Protein AF-A0A5M6DJU2-F1 (afdb_monomer_lite)

Secondary structure (DSSP, 8-state):
---------------HHHHHHHHHHHHTTSS-HHHHHHHH---HHHHHHHHHHHIIIIIHHHHSPPP-PPPPPPHHHHHHHHHHHHHHHHHHHHHHHHHHHHHHHHHHHHHHH----S----------

Structure (mmCIF, N/CA/C/O backbone):
data_AF-A0A5M6DJU2-F1
#
_entry.id   AF-A0A5M6DJU2-F1
#
loop_
_atom_site.group_PDB
_atom_site.id
_atom_site.type_symbol
_atom_site.label_atom_id
_atom_site.label_alt_id
_atom_site.label_comp_id
_atom_site.label_asym_id
_atom_site.label_entity_id
_atom_site.label_seq_id
_atom_site.pdbx_PDB_ins_code
_atom_site.Cartn_x
_atom_site.Cartn_y
_atom_site.Cartn_z
_atom_site.occupancy
_atom_site.B_iso_or_equiv
_atom_site.auth_seq_id
_atom_site.auth_comp_id
_atom_site.auth_asym_id
_atom_site.auth_atom_id
_atom_site.pdbx_PDB_model_num
ATOM 1 N N . MET A 1 1 ? 53.025 7.142 -53.219 1.00 36.09 1 MET A N 1
ATOM 2 C CA . MET A 1 1 ? 52.916 6.354 -51.968 1.00 36.09 1 MET A CA 1
ATOM 3 C C . MET A 1 1 ? 51.650 6.771 -51.232 1.00 36.09 1 MET A C 1
ATOM 5 O O . MET A 1 1 ? 51.601 7.877 -50.712 1.00 36.09 1 MET A O 1
ATOM 9 N N . ASN A 1 2 ? 50.617 5.925 -51.243 1.00 37.75 2 ASN A N 1
ATOM 10 C CA . ASN A 1 2 ? 49.325 6.211 -50.613 1.00 37.75 2 ASN A CA 1
ATOM 11 C C . ASN A 1 2 ? 49.402 5.993 -49.097 1.00 37.75 2 ASN A C 1
ATOM 13 O O . ASN A 1 2 ? 49.617 4.869 -48.641 1.00 37.75 2 ASN A O 1
ATOM 17 N N . LYS A 1 3 ? 49.207 7.063 -48.320 1.00 42.88 3 LYS A N 1
ATOM 18 C CA . LYS A 1 3 ? 48.993 6.984 -46.872 1.00 42.88 3 LYS A CA 1
ATOM 19 C C . LYS A 1 3 ? 47.605 6.383 -46.643 1.00 42.88 3 LYS A C 1
ATOM 21 O O . LYS A 1 3 ? 46.599 7.034 -46.896 1.00 42.88 3 LYS A O 1
ATOM 26 N N . LYS A 1 4 ? 47.545 5.119 -46.217 1.00 49.94 4 LYS A N 1
ATOM 27 C CA . LYS A 1 4 ? 46.313 4.521 -45.690 1.00 49.94 4 LYS A CA 1
ATOM 28 C C . LYS A 1 4 ? 45.969 5.256 -44.395 1.00 49.94 4 LYS A C 1
ATOM 30 O O . LYS A 1 4 ? 46.650 5.074 -43.391 1.00 49.94 4 LYS A O 1
ATOM 35 N N . GLU A 1 5 ? 44.949 6.103 -44.440 1.00 47.81 5 GLU A N 1
ATOM 36 C CA . GLU A 1 5 ? 44.365 6.725 -43.255 1.00 47.81 5 GLU A CA 1
ATOM 37 C C . GLU A 1 5 ? 43.801 5.625 -42.346 1.00 47.81 5 GLU A C 1
ATOM 39 O O . GLU A 1 5 ? 42.845 4.924 -42.688 1.00 47.81 5 GLU A O 1
ATOM 44 N N . LEU A 1 6 ? 44.437 5.431 -41.191 1.00 51.81 6 LEU A N 1
ATOM 45 C CA . LEU A 1 6 ? 43.925 4.599 -40.110 1.00 51.81 6 LEU A CA 1
ATOM 46 C C . LEU A 1 6 ? 42.698 5.307 -39.529 1.00 51.81 6 LEU A C 1
ATOM 48 O O . LEU A 1 6 ? 42.829 6.228 -38.729 1.00 51.81 6 LEU A O 1
ATOM 52 N N . LYS A 1 7 ? 41.497 4.897 -39.952 1.00 51.97 7 LYS A N 1
ATOM 53 C CA . LYS A 1 7 ? 40.248 5.320 -39.310 1.00 51.97 7 LYS A CA 1
ATOM 54 C C . LYS A 1 7 ? 40.261 4.809 -37.872 1.00 51.97 7 LYS A C 1
ATOM 56 O O . LYS A 1 7 ? 40.065 3.617 -37.636 1.00 51.97 7 LYS A O 1
ATOM 61 N N . GLU A 1 8 ? 40.526 5.700 -36.924 1.00 46.16 8 GLU A N 1
ATOM 62 C CA . GLU A 1 8 ? 40.411 5.406 -35.501 1.00 46.16 8 GLU A CA 1
ATOM 63 C C . GLU A 1 8 ? 39.017 4.837 -35.209 1.00 46.16 8 GLU A C 1
ATOM 65 O O . GLU A 1 8 ? 37.991 5.404 -35.591 1.00 46.16 8 GLU A O 1
ATOM 70 N N . ASN A 1 9 ? 38.974 3.683 -34.544 1.00 50.47 9 ASN A N 1
ATOM 71 C CA . ASN A 1 9 ? 37.742 3.032 -34.111 1.00 50.47 9 ASN A CA 1
ATOM 72 C C . ASN A 1 9 ? 37.170 3.780 -32.896 1.00 50.47 9 ASN A C 1
ATOM 74 O O . ASN A 1 9 ? 37.163 3.270 -31.773 1.00 50.47 9 ASN A O 1
ATOM 78 N N . VAL A 1 10 ? 36.744 5.027 -33.103 1.00 57.22 10 VAL A N 1
ATOM 79 C CA . VAL A 1 10 ? 36.088 5.828 -32.072 1.00 57.22 10 VAL A CA 1
ATOM 80 C C . VAL A 1 10 ? 34.703 5.232 -31.865 1.00 57.22 10 VAL A C 1
ATOM 82 O O . VAL A 1 10 ? 33.765 5.481 -32.623 1.00 57.22 10 VAL A O 1
ATOM 85 N N . LYS A 1 11 ? 34.571 4.385 -30.840 1.00 62.03 11 LYS A N 1
ATOM 86 C CA . LYS A 1 11 ? 33.276 3.851 -30.415 1.00 62.03 11 LYS A CA 1
ATOM 87 C C . LYS A 1 11 ? 32.372 5.035 -30.078 1.00 62.03 11 LYS A C 1
ATOM 89 O O . LYS A 1 11 ? 32.573 5.693 -29.059 1.00 62.03 11 LYS A O 1
ATOM 94 N N . ARG A 1 12 ? 31.380 5.307 -30.930 1.00 71.31 12 ARG A N 1
ATOM 95 C CA . ARG A 1 12 ? 30.392 6.365 -30.698 1.00 71.31 12 ARG A CA 1
ATOM 96 C C . ARG A 1 12 ? 29.732 6.145 -29.336 1.00 71.31 12 ARG A C 1
ATOM 98 O O . ARG A 1 12 ? 29.066 5.132 -29.112 1.00 71.31 12 ARG A O 1
ATOM 105 N N . ALA A 1 13 ? 29.934 7.086 -28.421 1.00 76.50 13 ALA A N 1
ATOM 106 C CA . ALA A 1 13 ? 29.306 7.053 -27.112 1.00 76.50 13 ALA A CA 1
ATOM 107 C C . ALA A 1 13 ? 27.856 7.534 -27.243 1.00 76.50 13 ALA A C 1
ATOM 109 O O . ALA A 1 13 ? 27.604 8.697 -27.535 1.00 76.50 13 ALA A O 1
ATOM 110 N N . TYR A 1 14 ? 26.902 6.627 -27.039 1.00 84.06 14 TYR A N 1
ATOM 111 C CA . TYR A 1 14 ? 25.481 6.969 -27.007 1.00 84.06 14 TYR A CA 1
ATOM 112 C C . TYR A 1 14 ? 25.088 7.499 -25.628 1.00 84.06 14 TYR A C 1
ATOM 114 O O . TYR A 1 14 ? 25.288 6.813 -24.613 1.00 84.06 14 TYR A O 1
ATOM 122 N N . SER A 1 15 ? 24.473 8.680 -25.595 1.00 88.88 15 SER A N 1
ATOM 123 C CA . SER A 1 15 ? 23.875 9.247 -24.385 1.00 88.88 15 SER A CA 1
ATOM 124 C C . SER A 1 15 ? 22.688 8.405 -23.901 1.00 88.88 15 SER A C 1
ATOM 126 O O . SER A 1 15 ? 22.078 7.638 -24.650 1.00 88.88 15 SER A O 1
ATOM 128 N N . SER A 1 16 ? 22.325 8.536 -22.624 1.00 87.62 16 SER A N 1
ATOM 129 C CA . SER A 1 16 ? 21.172 7.825 -22.047 1.00 87.62 16 SER A CA 1
ATOM 130 C C . SER A 1 16 ? 19.848 8.184 -22.734 1.00 87.62 16 SER A C 1
ATOM 132 O O . SER A 1 16 ? 18.978 7.323 -22.876 1.00 87.62 16 SER A O 1
ATOM 134 N N . LEU A 1 17 ? 19.707 9.431 -23.195 1.00 90.31 17 LEU A N 1
ATOM 135 C CA . LEU A 1 17 ? 18.530 9.913 -23.916 1.00 90.31 17 LEU A CA 1
ATOM 136 C C . LEU A 1 17 ? 18.422 9.299 -25.314 1.00 90.31 17 LEU A C 1
ATOM 138 O O . LEU A 1 17 ? 17.346 8.843 -25.690 1.00 90.31 17 LEU A O 1
ATOM 142 N N . GLU A 1 18 ? 19.524 9.230 -26.062 1.00 91.12 18 GLU A N 1
ATOM 143 C CA . GLU A 1 18 ? 19.539 8.616 -27.397 1.00 91.12 18 GLU A CA 1
ATOM 144 C C . GLU A 1 18 ? 19.220 7.123 -27.327 1.00 91.12 18 GLU A C 1
ATOM 146 O O . GLU A 1 18 ? 18.346 6.646 -28.049 1.00 91.12 18 GLU A O 1
ATOM 151 N N . LYS A 1 19 ? 19.849 6.395 -26.392 1.00 92.62 19 LYS A N 1
ATOM 152 C CA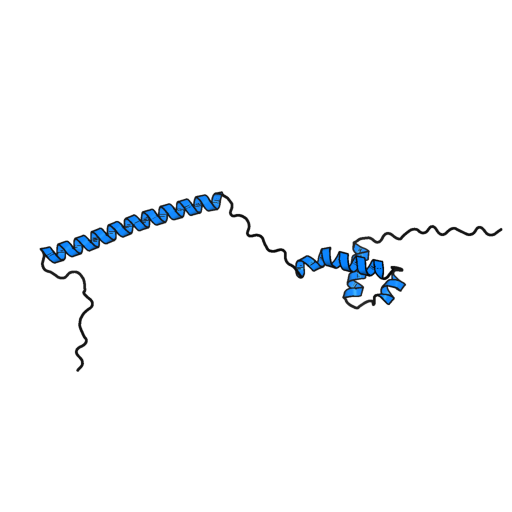 . LYS A 1 19 ? 19.547 4.974 -26.145 1.00 92.62 19 LYS A CA 1
ATOM 153 C C . LYS A 1 19 ? 18.061 4.763 -25.891 1.00 92.62 19 LYS A C 1
ATOM 155 O O . LYS A 1 19 ? 17.462 3.822 -26.402 1.00 92.62 19 LYS A O 1
ATOM 160 N N . ARG A 1 20 ? 17.467 5.650 -25.093 1.00 93.19 20 ARG A N 1
ATOM 161 C CA . ARG A 1 20 ? 16.055 5.586 -24.736 1.00 93.19 20 ARG A CA 1
ATOM 162 C C . ARG A 1 20 ? 15.142 5.827 -25.933 1.00 93.19 20 ARG A C 1
ATOM 164 O O . ARG A 1 20 ? 14.231 5.029 -26.114 1.00 93.19 20 ARG A O 1
ATOM 171 N N . LYS A 1 21 ? 15.397 6.859 -26.742 1.00 94.38 21 LYS A N 1
ATOM 172 C CA . LYS A 1 21 ? 14.611 7.133 -27.957 1.00 94.38 21 LYS A CA 1
ATOM 173 C C . LYS A 1 21 ? 14.615 5.933 -28.903 1.00 94.38 21 LYS A C 1
ATOM 175 O O . LYS A 1 21 ? 13.555 5.449 -29.276 1.00 94.38 21 LYS A O 1
ATOM 180 N N . ILE A 1 22 ? 15.797 5.377 -29.173 1.00 93.56 22 ILE A N 1
ATOM 181 C CA . ILE A 1 22 ? 15.953 4.209 -30.053 1.00 93.56 22 ILE A CA 1
ATOM 182 C C . ILE A 1 22 ? 15.176 3.000 -29.509 1.00 93.56 22 ILE A C 1
ATOM 184 O O . ILE A 1 22 ? 14.474 2.317 -30.250 1.00 93.56 22 ILE A O 1
ATOM 188 N N . VAL A 1 23 ? 15.265 2.723 -28.202 1.00 95.06 23 VAL A N 1
ATOM 189 C CA . VAL A 1 23 ? 14.510 1.619 -27.585 1.00 95.06 23 VAL A CA 1
ATOM 190 C C . VAL A 1 23 ? 13.000 1.880 -27.618 1.00 95.06 23 VAL A C 1
ATOM 192 O O . VAL A 1 23 ? 12.235 0.941 -27.820 1.00 95.06 23 VAL A O 1
ATOM 195 N N . GLU A 1 24 ? 12.551 3.121 -27.434 1.00 94.75 24 GLU A N 1
ATOM 196 C CA . GLU A 1 24 ? 11.134 3.493 -27.526 1.00 94.75 24 GLU A CA 1
ATOM 197 C C . GLU A 1 24 ? 10.585 3.295 -28.945 1.00 94.75 24 GLU A C 1
ATOM 199 O O . GLU A 1 24 ? 9.539 2.666 -29.080 1.00 94.75 24 GLU A O 1
ATOM 204 N N . GLU A 1 25 ? 11.312 3.721 -29.981 1.00 94.38 25 GLU A N 1
ATOM 205 C CA . GLU A 1 25 ? 10.958 3.512 -31.397 1.00 94.38 25 GLU A CA 1
ATOM 206 C C . GLU A 1 25 ? 10.865 2.025 -31.768 1.00 94.38 25 GLU A C 1
ATOM 208 O O . GLU A 1 25 ? 9.969 1.606 -32.503 1.00 94.38 25 GLU A O 1
ATOM 213 N N . ILE A 1 26 ? 11.769 1.196 -31.234 1.00 94.38 26 ILE A N 1
ATOM 214 C CA . ILE A 1 26 ? 11.719 -0.256 -31.450 1.00 94.38 26 ILE A CA 1
ATOM 215 C C . ILE A 1 26 ? 10.504 -0.866 -30.743 1.00 94.38 26 ILE A C 1
ATOM 217 O O . ILE A 1 26 ? 9.812 -1.719 -31.296 1.00 94.38 26 ILE A O 1
ATOM 221 N N . ARG A 1 27 ? 10.231 -0.449 -29.502 1.00 91.50 27 ARG A N 1
ATOM 222 C CA . ARG A 1 27 ? 9.132 -1.000 -28.695 1.00 91.50 27 ARG A CA 1
ATOM 223 C C . ARG A 1 27 ? 7.753 -0.534 -29.152 1.00 91.50 27 ARG A C 1
ATOM 225 O O . ARG A 1 27 ? 6.794 -1.265 -28.928 1.00 91.50 27 ARG A O 1
ATOM 232 N N . SER A 1 28 ? 7.648 0.649 -29.757 1.00 92.81 28 SER A N 1
ATOM 233 C CA . SER A 1 28 ? 6.414 1.147 -30.376 1.00 92.81 28 SER A CA 1
ATOM 234 C C . SER A 1 28 ? 6.123 0.494 -31.729 1.00 92.81 28 SER A C 1
ATOM 236 O O . SER A 1 28 ? 5.035 0.676 -32.264 1.00 92.81 28 SER A O 1
ATOM 238 N N . GLY A 1 29 ? 7.078 -0.264 -32.283 1.00 92.12 29 GLY A N 1
ATOM 239 C CA . GLY A 1 29 ? 6.962 -0.890 -33.598 1.00 92.12 29 GLY A CA 1
ATOM 240 C C . GLY A 1 29 ? 7.265 0.049 -34.769 1.00 92.12 29 GLY A C 1
ATOM 241 O O . GLY A 1 29 ? 7.127 -0.372 -35.913 1.00 92.12 29 GLY A O 1
ATOM 242 N N . MET A 1 30 ? 7.709 1.287 -34.510 1.00 92.94 30 MET A N 1
ATOM 243 C CA . MET A 1 30 ? 8.118 2.234 -35.559 1.00 92.94 30 MET A CA 1
ATOM 244 C C . MET A 1 30 ? 9.361 1.754 -36.312 1.00 92.94 30 MET A C 1
ATOM 246 O O . MET A 1 30 ? 9.496 2.003 -37.507 1.00 92.94 30 MET A O 1
ATOM 250 N N . LEU A 1 31 ? 10.259 1.047 -35.620 1.00 92.69 31 LEU A N 1
ATOM 251 C CA . LEU A 1 31 ? 11.434 0.423 -36.216 1.00 92.69 31 LEU A CA 1
ATOM 252 C C . LEU A 1 31 ? 11.546 -1.040 -35.801 1.00 92.69 31 LEU A C 1
ATOM 254 O O . LEU A 1 31 ? 11.442 -1.398 -34.630 1.00 92.69 31 LEU A O 1
ATOM 258 N N . THR A 1 32 ? 11.867 -1.905 -36.756 1.00 92.62 32 THR A N 1
ATOM 259 C CA . THR A 1 32 ? 12.328 -3.259 -36.434 1.00 92.62 32 THR A CA 1
ATOM 260 C C . THR A 1 32 ? 13.775 -3.228 -35.947 1.00 92.62 32 THR A C 1
ATOM 262 O O . THR A 1 32 ? 14.561 -2.359 -36.326 1.00 92.62 32 THR A O 1
ATOM 265 N N . ILE A 1 33 ? 14.182 -4.237 -35.171 1.00 89.69 33 ILE A N 1
ATOM 266 C CA . ILE A 1 33 ? 15.573 -4.375 -34.701 1.00 89.69 33 ILE A CA 1
ATOM 267 C C . ILE A 1 33 ? 16.555 -4.327 -35.884 1.00 89.69 33 ILE A C 1
ATOM 269 O O . ILE A 1 33 ? 17.574 -3.650 -35.815 1.00 89.69 33 ILE A O 1
ATOM 273 N N . LYS A 1 34 ? 16.223 -4.977 -37.008 1.00 90.62 34 LYS A N 1
ATOM 274 C CA . LYS A 1 34 ? 17.056 -4.964 -38.221 1.00 90.62 34 LYS A CA 1
ATOM 275 C C . LYS A 1 34 ? 17.178 -3.558 -38.825 1.00 90.62 34 LYS A C 1
ATOM 277 O O . LYS A 1 34 ? 18.277 -3.164 -39.207 1.00 90.62 34 LYS A O 1
ATOM 282 N N . GLN A 1 35 ? 16.094 -2.787 -38.887 1.00 91.62 35 GLN A N 1
ATOM 283 C CA . GLN A 1 35 ? 16.139 -1.401 -39.370 1.00 91.62 35 GLN A CA 1
ATOM 284 C C . GLN A 1 35 ? 16.954 -0.509 -38.429 1.00 91.62 35 GLN A C 1
ATOM 286 O O . GLN A 1 35 ? 17.850 0.193 -38.890 1.00 91.62 35 GLN A O 1
ATOM 291 N N . ALA A 1 36 ? 16.742 -0.624 -37.116 1.00 91.44 36 ALA A N 1
ATOM 292 C CA . ALA A 1 36 ? 17.487 0.140 -36.120 1.00 91.44 36 ALA A CA 1
ATOM 293 C C . ALA A 1 36 ? 18.996 -0.162 -36.160 1.00 91.44 36 ALA A C 1
ATOM 295 O O . ALA A 1 36 ? 19.810 0.756 -36.070 1.00 91.44 36 ALA A O 1
ATOM 296 N N . THR A 1 37 ? 19.390 -1.426 -36.368 1.00 90.44 37 THR A N 1
ATOM 297 C CA . THR A 1 37 ? 20.815 -1.790 -36.497 1.00 90.44 37 THR A CA 1
ATOM 298 C C . THR A 1 37 ? 21.481 -1.126 -37.699 1.00 90.44 37 THR A C 1
ATOM 300 O O . THR A 1 37 ? 22.622 -0.685 -37.593 1.00 90.44 37 THR A O 1
ATOM 303 N N . LYS A 1 38 ? 20.765 -0.998 -38.825 1.00 90.56 38 LYS A N 1
ATOM 304 C CA . LYS A 1 38 ? 21.266 -0.331 -40.035 1.00 90.56 38 LYS A CA 1
ATOM 305 C C . LYS A 1 38 ? 21.314 1.186 -39.867 1.00 90.56 38 LYS A C 1
ATOM 307 O O . LYS A 1 38 ? 22.318 1.799 -40.205 1.00 90.56 38 LYS A O 1
ATOM 312 N N . GLN A 1 39 ? 20.247 1.773 -39.329 1.00 90.69 39 GLN A N 1
ATOM 313 C CA . GLN A 1 39 ? 20.096 3.222 -39.198 1.00 90.69 39 GLN A CA 1
ATOM 314 C C . GLN A 1 39 ? 21.057 3.815 -38.167 1.00 90.69 39 GLN A C 1
ATOM 316 O O . GLN A 1 39 ? 21.708 4.822 -38.429 1.00 90.69 39 GLN A O 1
ATOM 321 N N . TYR A 1 40 ? 21.173 3.171 -37.007 1.00 87.75 40 TYR A N 1
ATOM 322 C CA . TYR A 1 40 ? 22.004 3.655 -35.910 1.00 87.75 40 TYR A CA 1
ATOM 323 C C . TYR A 1 40 ? 23.383 2.978 -35.872 1.00 87.75 40 TYR A C 1
ATOM 325 O O . TYR A 1 40 ? 24.190 3.312 -35.018 1.00 87.75 40 TYR A O 1
ATOM 333 N N . GLN A 1 41 ? 23.693 2.041 -36.777 1.00 87.69 41 GLN A N 1
ATOM 334 C CA . GLN A 1 41 ? 24.968 1.298 -36.786 1.00 87.69 41 GLN A CA 1
ATOM 335 C C . GLN A 1 41 ? 25.290 0.652 -35.423 1.00 87.69 41 GLN A C 1
ATOM 337 O O . GLN A 1 41 ? 26.432 0.621 -34.965 1.00 87.69 41 GLN A O 1
ATOM 342 N N . VAL A 1 42 ? 24.255 0.152 -34.745 1.00 88.12 42 VAL A N 1
ATOM 343 C CA . VAL A 1 42 ? 24.361 -0.523 -33.446 1.00 88.12 42 VAL A CA 1
ATOM 344 C C . VAL A 1 42 ? 24.145 -2.015 -33.651 1.00 88.12 42 VAL A C 1
ATOM 346 O O . VAL A 1 42 ? 23.262 -2.423 -34.403 1.00 88.12 42 VAL A O 1
ATOM 349 N N . SER A 1 43 ? 24.934 -2.851 -32.976 1.00 90.00 43 SER A N 1
ATOM 350 C CA . SER A 1 43 ? 24.746 -4.299 -33.042 1.00 90.00 43 SER A CA 1
ATOM 351 C C . SER A 1 43 ? 23.481 -4.741 -32.298 1.00 90.00 43 SER A C 1
ATOM 353 O O . SER A 1 43 ? 23.029 -4.109 -31.341 1.00 90.00 43 SER A O 1
ATOM 355 N N . VAL A 1 44 ? 22.919 -5.880 -32.707 1.00 90.62 44 VAL A N 1
ATOM 356 C CA . VAL A 1 44 ? 21.719 -6.452 -32.075 1.00 90.62 44 VAL A CA 1
ATOM 357 C C . VAL A 1 44 ? 21.933 -6.703 -30.578 1.00 90.62 44 VAL A C 1
ATOM 359 O O . VAL A 1 44 ? 21.042 -6.416 -29.782 1.00 90.62 44 VAL A O 1
ATOM 362 N N . GLY A 1 45 ? 23.116 -7.189 -30.182 1.00 91.38 45 GLY A N 1
ATOM 363 C CA . GLY A 1 45 ? 23.444 -7.447 -28.775 1.00 91.38 45 GLY A CA 1
ATOM 364 C C . GLY A 1 45 ? 23.376 -6.182 -27.917 1.00 91.38 45 GLY A C 1
ATOM 365 O O . GLY A 1 45 ? 22.734 -6.181 -26.870 1.00 91.38 45 GLY A O 1
ATOM 366 N N . ILE A 1 46 ? 23.923 -5.070 -28.420 1.00 90.69 46 ILE A N 1
ATOM 367 C CA . ILE A 1 46 ? 23.882 -3.779 -27.722 1.00 90.69 46 ILE A CA 1
ATOM 368 C C . ILE A 1 46 ? 22.435 -3.280 -27.581 1.00 90.69 46 ILE A C 1
ATOM 370 O O . ILE A 1 46 ? 22.052 -2.805 -26.512 1.00 90.69 46 ILE A O 1
ATOM 374 N N . LEU A 1 47 ? 21.600 -3.431 -28.616 1.00 92.31 47 LEU A N 1
ATOM 375 C CA . LEU A 1 47 ? 20.179 -3.066 -28.539 1.00 92.31 47 LEU A CA 1
ATOM 376 C C . LEU A 1 47 ? 19.414 -3.911 -27.511 1.00 92.31 47 LEU A C 1
ATOM 378 O O . LEU A 1 47 ? 18.562 -3.388 -26.791 1.00 92.31 47 LEU A O 1
ATOM 382 N N . GLN A 1 48 ? 19.721 -5.206 -27.403 1.00 92.31 48 GLN A N 1
ATOM 383 C CA . GLN A 1 48 ? 19.130 -6.071 -26.379 1.00 92.31 48 GLN A CA 1
ATOM 384 C C . GLN A 1 48 ? 19.552 -5.655 -24.966 1.00 92.31 48 GLN A C 1
ATOM 386 O O . GLN A 1 48 ? 18.717 -5.641 -24.057 1.00 92.31 48 GLN A O 1
ATOM 391 N N . ASP A 1 49 ? 20.815 -5.270 -24.779 1.00 93.31 49 ASP A N 1
ATOM 392 C CA . ASP A 1 49 ? 21.307 -4.751 -23.503 1.00 93.31 49 ASP A CA 1
ATOM 393 C C . ASP A 1 49 ? 20.638 -3.430 -23.133 1.00 93.31 49 ASP A C 1
ATOM 395 O O . ASP A 1 49 ? 20.211 -3.252 -21.989 1.00 93.31 49 ASP A O 1
ATOM 399 N N . TRP A 1 50 ? 20.450 -2.532 -24.101 1.00 94.62 50 TRP A N 1
ATOM 400 C CA . TRP A 1 50 ? 19.706 -1.292 -23.887 1.00 94.62 50 TRP A CA 1
ATOM 401 C C . TRP A 1 50 ? 18.242 -1.561 -23.551 1.00 94.62 50 TRP A C 1
ATOM 403 O O . TRP A 1 50 ? 17.705 -0.916 -22.654 1.00 94.62 50 TRP A O 1
ATOM 413 N N . ASN A 1 51 ? 17.604 -2.547 -24.184 1.00 93.31 51 ASN A N 1
ATOM 414 C CA . ASN A 1 51 ? 16.236 -2.943 -23.850 1.00 93.31 51 ASN A CA 1
ATOM 415 C C . ASN A 1 51 ? 16.141 -3.530 -22.426 1.00 93.31 51 ASN A C 1
ATOM 417 O O . ASN A 1 51 ? 15.221 -3.186 -21.683 1.00 93.31 51 ASN A O 1
ATOM 421 N N . ARG A 1 52 ? 17.115 -4.348 -21.993 1.00 93.25 52 ARG A N 1
ATOM 422 C CA . ARG A 1 52 ? 17.205 -4.838 -20.601 1.00 93.25 52 ARG A CA 1
ATOM 423 C C . ARG A 1 52 ? 17.406 -3.698 -19.603 1.00 93.25 52 ARG A C 1
ATOM 425 O O . ARG A 1 52 ? 16.733 -3.658 -18.572 1.00 93.25 52 ARG A O 1
ATOM 432 N N . TRP A 1 53 ? 18.312 -2.770 -19.901 1.00 94.12 53 TRP A N 1
ATOM 433 C CA . TRP A 1 53 ? 18.553 -1.579 -19.084 1.00 94.12 53 TRP A CA 1
ATOM 434 C C . TRP A 1 53 ? 17.299 -0.705 -18.976 1.00 94.12 53 TRP A C 1
ATOM 436 O O . TRP A 1 53 ? 16.899 -0.325 -17.875 1.00 94.12 53 TRP A O 1
ATOM 446 N N . TYR A 1 54 ? 16.633 -0.447 -20.100 1.00 94.00 54 TYR A N 1
ATOM 447 C CA . TYR A 1 54 ? 15.396 0.325 -20.172 1.00 94.00 54 TYR A CA 1
ATOM 448 C C . TYR A 1 54 ? 14.267 -0.337 -19.372 1.00 94.00 54 TYR A C 1
ATOM 450 O O . TYR A 1 54 ? 13.542 0.334 -18.633 1.00 94.00 54 TYR A O 1
ATOM 458 N N . TYR A 1 55 ? 14.159 -1.668 -19.446 1.00 91.44 55 TYR A N 1
ATOM 459 C CA . TYR A 1 55 ? 13.205 -2.415 -18.638 1.00 91.44 55 TYR A CA 1
ATOM 460 C C . TYR A 1 55 ? 13.451 -2.203 -17.138 1.00 91.44 55 TYR A C 1
ATOM 462 O O . TYR A 1 55 ? 12.536 -1.803 -16.423 1.00 91.44 55 TYR A O 1
ATOM 470 N N . LYS A 1 56 ? 14.689 -2.392 -16.662 1.00 89.81 56 LYS A N 1
ATOM 471 C CA . LYS A 1 56 ? 15.038 -2.234 -15.238 1.00 89.81 56 LYS A CA 1
ATOM 472 C C . LYS A 1 56 ? 14.842 -0.805 -14.726 1.00 89.81 56 LYS A C 1
ATOM 474 O O . LYS A 1 56 ? 14.361 -0.620 -13.614 1.00 89.81 56 LYS A O 1
ATOM 479 N N . THR A 1 57 ? 15.219 0.192 -15.522 1.00 88.69 57 THR A N 1
ATOM 480 C CA . THR A 1 57 ? 15.230 1.601 -15.094 1.00 88.69 57 THR A CA 1
ATOM 481 C C . THR A 1 57 ? 13.870 2.280 -15.203 1.00 88.69 57 THR A C 1
ATOM 483 O O . THR A 1 57 ? 13.538 3.107 -14.354 1.00 88.69 57 THR A O 1
ATOM 486 N N . ARG A 1 58 ? 13.064 1.948 -16.221 1.00 87.12 58 ARG A N 1
ATOM 487 C CA . ARG A 1 58 ? 11.806 2.657 -16.494 1.00 87.12 58 ARG A CA 1
ATOM 488 C C . ARG A 1 58 ? 10.564 1.800 -16.325 1.00 87.12 58 ARG A C 1
ATOM 490 O O . ARG A 1 58 ? 9.572 2.304 -15.807 1.00 87.12 58 ARG A O 1
ATOM 497 N N . LEU A 1 59 ? 10.597 0.547 -16.770 1.00 88.50 59 LEU A N 1
ATOM 498 C CA . LEU A 1 59 ? 9.400 -0.294 -16.827 1.00 88.50 59 LEU A CA 1
ATOM 499 C C . LEU A 1 59 ? 9.159 -1.077 -15.536 1.00 88.50 59 LEU A C 1
ATOM 501 O O . LEU A 1 59 ? 8.012 -1.236 -15.131 1.00 88.50 59 LEU A O 1
ATOM 505 N N . LEU A 1 60 ? 10.218 -1.528 -14.863 1.00 88.50 60 LEU A N 1
ATOM 506 C CA . LEU A 1 60 ? 10.122 -2.439 -13.723 1.00 88.50 60 LEU A CA 1
ATOM 507 C C . LEU A 1 60 ? 9.231 -1.894 -12.600 1.00 88.50 60 LEU A C 1
ATOM 509 O O . LEU A 1 60 ? 8.483 -2.660 -12.009 1.00 88.50 60 LEU A O 1
ATOM 513 N N . LYS A 1 61 ? 9.242 -0.577 -12.366 1.00 84.75 61 LYS A N 1
ATOM 514 C CA . LYS A 1 61 ? 8.382 0.083 -11.369 1.00 84.75 61 LYS A CA 1
ATOM 515 C C . LYS A 1 61 ? 6.879 -0.046 -11.649 1.00 84.75 61 LYS A C 1
ATOM 517 O O . LYS A 1 61 ? 6.098 0.001 -10.710 1.00 84.75 61 LYS A O 1
ATOM 522 N N . TYR A 1 62 ? 6.487 -0.205 -12.915 1.00 84.88 62 TYR A N 1
ATOM 523 C CA . TYR A 1 62 ? 5.090 -0.384 -13.318 1.00 84.88 62 TYR A CA 1
ATOM 524 C C . TYR A 1 62 ? 4.680 -1.862 -13.315 1.00 84.88 62 TYR A C 1
ATOM 526 O O . TYR A 1 62 ? 3.550 -2.175 -12.970 1.00 84.88 62 TYR A O 1
ATOM 534 N N . TYR A 1 63 ? 5.596 -2.774 -13.663 1.00 82.94 63 TYR A N 1
ATOM 535 C CA . TYR A 1 63 ? 5.317 -4.220 -13.702 1.00 82.94 63 TYR A CA 1
ATOM 536 C C . TYR A 1 63 ? 5.488 -4.922 -12.350 1.00 82.94 63 TYR A C 1
ATOM 538 O O . TYR A 1 63 ? 4.883 -5.961 -12.105 1.00 82.94 63 TYR A O 1
ATOM 546 N N . ARG A 1 64 ? 6.346 -4.387 -11.481 1.00 81.44 64 ARG A N 1
ATOM 547 C CA . ARG A 1 64 ? 6.570 -4.854 -10.113 1.00 81.44 64 ARG A CA 1
ATOM 548 C C . ARG A 1 64 ? 6.645 -3.636 -9.196 1.00 81.44 64 ARG A C 1
ATOM 550 O O . ARG A 1 64 ? 7.754 -3.199 -8.868 1.00 81.44 64 ARG A O 1
ATOM 557 N N . PRO A 1 65 ? 5.493 -3.057 -8.809 1.00 72.88 65 PRO A N 1
ATOM 558 C CA . PRO A 1 65 ? 5.491 -2.050 -7.761 1.00 72.88 65 PRO A CA 1
ATOM 559 C C . PRO A 1 65 ? 6.174 -2.657 -6.532 1.00 72.88 65 PRO A C 1
ATOM 561 O O . PRO A 1 65 ? 5.878 -3.789 -6.142 1.00 72.88 65 PRO A O 1
ATOM 564 N N . LYS A 1 66 ? 7.156 -1.945 -5.966 1.00 70.81 66 LYS A N 1
ATOM 565 C CA . LYS A 1 66 ? 7.778 -2.390 -4.716 1.00 70.81 66 LYS A CA 1
ATOM 566 C C . LYS A 1 66 ? 6.658 -2.540 -3.681 1.00 70.81 66 LYS A C 1
ATOM 568 O O . LYS A 1 66 ? 5.813 -1.643 -3.628 1.00 70.81 66 LYS A O 1
ATOM 573 N N . PRO A 1 67 ? 6.638 -3.620 -2.880 1.00 66.81 67 PRO A N 1
ATOM 574 C CA . PRO A 1 67 ? 5.714 -3.690 -1.762 1.00 66.81 67 PRO A CA 1
ATOM 575 C C . PRO A 1 67 ? 5.932 -2.429 -0.931 1.00 66.81 67 PRO A C 1
ATOM 577 O O . PRO A 1 67 ? 7.060 -2.135 -0.525 1.00 66.81 67 PRO A O 1
ATOM 580 N N . SER A 1 68 ? 4.872 -1.635 -0.783 1.00 64.94 68 SER A N 1
ATOM 581 C CA . SER A 1 68 ? 4.887 -0.502 0.127 1.00 64.94 68 SER A CA 1
ATOM 582 C C . SER A 1 68 ? 5.084 -1.110 1.505 1.00 64.94 68 SER A C 1
ATOM 584 O O . SER A 1 68 ? 4.187 -1.775 2.021 1.00 64.94 68 SER A O 1
ATOM 586 N N . PHE A 1 69 ? 6.296 -1.008 2.048 1.00 63.44 69 PHE A N 1
ATOM 587 C CA . PHE A 1 69 ? 6.511 -1.390 3.432 1.00 63.44 69 PHE A CA 1
ATOM 588 C C . PHE A 1 69 ? 5.615 -0.467 4.253 1.00 63.44 69 PHE A C 1
ATOM 590 O O . PHE A 1 69 ? 5.746 0.751 4.095 1.00 63.44 69 PHE A O 1
ATOM 597 N N . PRO A 1 70 ? 4.691 -0.999 5.076 1.00 65.25 70 PRO A N 1
ATOM 598 C CA . PRO A 1 70 ? 3.915 -0.148 5.954 1.00 65.25 70 PRO A CA 1
ATOM 599 C C . PRO A 1 70 ? 4.914 0.667 6.767 1.00 65.25 70 PRO A C 1
ATOM 601 O O . PRO A 1 70 ? 5.843 0.123 7.374 1.00 65.25 70 PRO A O 1
ATOM 604 N N . MET A 1 71 ? 4.783 1.986 6.663 1.00 63.12 71 MET A N 1
ATOM 605 C CA . MET A 1 71 ? 5.620 2.929 7.381 1.00 63.12 71 MET A CA 1
ATOM 606 C C . MET A 1 71 ? 5.558 2.529 8.858 1.00 63.12 71 MET A C 1
ATOM 608 O O . MET A 1 71 ? 4.463 2.359 9.394 1.00 63.12 71 MET A O 1
ATOM 612 N N . LYS A 1 72 ? 6.712 2.274 9.490 1.00 63.50 72 LYS A N 1
ATOM 613 C CA . LYS A 1 72 ? 6.735 1.907 10.912 1.00 63.50 72 LYS A CA 1
ATOM 614 C C . LYS A 1 72 ? 5.980 3.004 11.675 1.00 63.50 72 LYS A C 1
ATOM 616 O O . LYS A 1 72 ? 6.328 4.170 11.471 1.00 63.50 72 LYS A O 1
ATOM 621 N N . PRO A 1 73 ? 4.967 2.670 12.496 1.00 59.31 73 PRO A N 1
ATOM 622 C CA . PRO A 1 73 ? 4.273 3.684 13.275 1.00 59.31 73 PRO A CA 1
ATOM 623 C C . PRO A 1 73 ? 5.313 4.419 14.120 1.00 59.31 73 PRO A C 1
ATOM 625 O O . PRO A 1 73 ? 6.175 3.788 14.741 1.00 59.31 73 PRO A O 1
ATOM 628 N N . SER A 1 74 ? 5.300 5.751 14.076 1.00 63.53 74 SER A N 1
ATOM 629 C CA . SER A 1 74 ? 6.206 6.555 14.893 1.00 63.53 74 SER A CA 1
ATOM 630 C C . SER A 1 74 ? 5.949 6.225 16.362 1.00 63.53 74 SER A C 1
ATOM 632 O O . SER A 1 74 ? 4.797 6.062 16.760 1.00 63.53 74 SER A O 1
ATOM 634 N N . GLN A 1 75 ? 7.000 6.104 17.177 1.00 62.00 75 GLN A N 1
ATOM 635 C CA . GLN A 1 75 ? 6.883 5.719 18.596 1.00 62.00 75 GLN A CA 1
ATOM 636 C C . GLN A 1 75 ? 5.847 6.569 19.354 1.00 62.00 75 GLN A C 1
ATOM 638 O O . GLN A 1 75 ? 5.087 6.037 20.159 1.00 62.00 75 GLN A O 1
ATOM 643 N N . THR A 1 76 ? 5.725 7.845 18.978 1.00 62.53 76 THR A N 1
ATOM 644 C CA . THR A 1 76 ? 4.716 8.791 19.471 1.00 62.53 76 THR A CA 1
ATOM 645 C C . THR A 1 76 ? 3.273 8.298 19.318 1.00 62.53 76 THR A C 1
ATOM 647 O O . THR A 1 76 ? 2.477 8.458 20.235 1.00 62.53 76 THR A O 1
ATOM 650 N N . THR A 1 77 ? 2.935 7.638 18.207 1.00 73.19 77 THR A N 1
ATOM 651 C CA . THR A 1 77 ? 1.571 7.132 17.961 1.00 73.19 77 THR A CA 1
ATOM 652 C C . THR A 1 77 ? 1.224 5.938 18.844 1.00 73.19 77 THR A C 1
ATOM 654 O O . THR A 1 77 ? 0.079 5.780 19.249 1.00 73.19 77 THR A O 1
ATOM 657 N N . VAL A 1 78 ? 2.206 5.105 19.193 1.00 80.69 78 VAL A N 1
ATOM 658 C CA . VAL A 1 78 ? 1.969 3.908 20.012 1.00 80.69 78 VAL A CA 1
ATOM 659 C C . VAL A 1 78 ? 1.722 4.282 21.471 1.00 80.69 78 VAL A C 1
ATOM 661 O O . VAL A 1 78 ? 0.893 3.662 22.132 1.00 80.69 78 VAL A O 1
ATOM 664 N N . GLU A 1 79 ? 2.433 5.284 21.982 1.00 82.69 79 GLU A N 1
ATOM 665 C CA . GLU A 1 79 ? 2.253 5.770 23.352 1.00 82.69 79 GLU A CA 1
ATOM 666 C C . GLU A 1 79 ? 0.910 6.481 23.528 1.00 82.69 79 GLU A C 1
ATOM 668 O O . GLU A 1 79 ? 0.195 6.179 24.482 1.00 82.69 79 GLU A O 1
ATOM 673 N N . GLN A 1 80 ? 0.521 7.325 22.567 1.00 85.88 80 GLN A N 1
ATOM 674 C CA . GLN A 1 80 ? -0.793 7.978 22.550 1.00 85.88 80 GLN A CA 1
ATOM 675 C C . GLN A 1 80 ? -1.932 6.951 22.517 1.00 85.88 80 GLN A C 1
ATOM 677 O O . GLN A 1 80 ? -2.820 6.990 23.363 1.00 85.88 80 GLN A O 1
ATOM 682 N N . LEU A 1 81 ? -1.852 5.953 21.630 1.00 88.56 81 LEU A N 1
ATOM 683 C CA . LEU A 1 81 ? -2.856 4.885 21.555 1.00 88.56 81 LEU A CA 1
ATOM 684 C C . LEU A 1 81 ? -2.956 4.071 22.854 1.00 88.56 81 LEU A C 1
ATOM 686 O O . LEU A 1 81 ? -4.040 3.626 23.224 1.00 88.56 81 LEU A O 1
ATOM 690 N N . LYS A 1 82 ? -1.841 3.859 23.565 1.00 91.38 82 LYS A N 1
ATOM 691 C CA . LYS A 1 82 ? -1.854 3.171 24.867 1.00 91.38 82 LYS A CA 1
ATOM 692 C C . LYS A 1 82 ? -2.532 4.004 25.951 1.00 91.38 82 LYS A C 1
ATOM 694 O O . LYS A 1 82 ? -3.244 3.430 26.771 1.00 91.38 82 LYS A O 1
ATOM 699 N N . GLN A 1 83 ? -2.304 5.316 25.960 1.00 92.88 83 GLN A N 1
ATOM 700 C CA . GLN A 1 83 ? -2.956 6.232 26.898 1.00 92.88 83 GLN A CA 1
ATOM 701 C C . GLN A 1 83 ? -4.466 6.266 26.659 1.00 92.88 83 GLN A C 1
ATOM 703 O O . GLN A 1 83 ? -5.225 5.995 27.587 1.00 92.88 83 GLN A O 1
ATOM 708 N N . GLU A 1 84 ? -4.896 6.460 25.409 1.00 92.75 84 GLU A N 1
ATOM 709 C CA . GLU A 1 84 ? -6.317 6.440 25.036 1.00 92.75 84 GLU A CA 1
ATOM 710 C C . GLU A 1 84 ? -6.994 5.120 25.431 1.00 92.75 84 GLU A C 1
ATOM 712 O O . GLU A 1 84 ? -8.104 5.105 25.964 1.00 92.75 84 GLU A O 1
ATOM 717 N N . LEU A 1 85 ? -6.309 3.991 25.222 1.00 95.31 85 LEU A N 1
ATOM 718 C CA . LEU A 1 85 ? -6.825 2.675 25.585 1.00 95.31 85 LEU A CA 1
ATOM 719 C C . LEU A 1 85 ? -6.989 2.530 27.106 1.00 95.31 85 LEU A C 1
ATOM 721 O O . LEU A 1 85 ? -8.010 2.012 27.559 1.00 95.31 85 LEU A O 1
ATOM 725 N N . ALA A 1 86 ? -6.020 3.001 27.894 1.00 96.06 86 ALA A N 1
ATOM 726 C CA . ALA A 1 86 ? -6.091 2.959 29.353 1.00 96.06 86 ALA A CA 1
ATOM 727 C C . ALA A 1 86 ? -7.229 3.839 29.898 1.00 96.06 86 ALA A C 1
ATOM 729 O O . ALA A 1 86 ? -7.990 3.403 30.765 1.00 96.06 86 ALA A O 1
ATOM 730 N N . GLU A 1 87 ? -7.391 5.046 29.357 1.00 96.12 87 GLU A N 1
ATOM 731 C CA . GLU A 1 87 ? -8.471 5.964 29.732 1.00 96.12 87 GLU A CA 1
ATOM 732 C C . GLU A 1 87 ? -9.849 5.386 29.393 1.00 96.12 87 GLU A C 1
ATOM 734 O O . GLU A 1 87 ? -10.739 5.349 30.250 1.00 96.12 87 GLU A O 1
ATOM 739 N N . ALA A 1 88 ? -10.015 4.850 28.181 1.00 96.69 88 ALA A N 1
ATOM 740 C CA . ALA A 1 88 ? -11.257 4.212 27.757 1.00 96.69 88 ALA A CA 1
ATOM 741 C C . ALA A 1 88 ? -11.613 3.005 28.641 1.00 96.69 88 ALA A C 1
ATOM 743 O O . ALA A 1 88 ? -12.776 2.814 29.008 1.00 96.69 88 ALA A O 1
ATOM 744 N N . GLN A 1 89 ? -10.621 2.198 29.034 1.00 96.25 89 GLN A N 1
ATOM 745 C CA . GLN A 1 89 ? -10.829 1.074 29.949 1.00 96.25 89 GLN A CA 1
ATOM 746 C C . GLN A 1 89 ? -11.248 1.529 31.351 1.00 96.25 89 GLN A C 1
ATOM 748 O O . GLN A 1 89 ? -12.146 0.918 31.938 1.00 96.25 89 GLN A O 1
ATOM 753 N N . ALA A 1 90 ? -10.649 2.600 31.876 1.00 96.69 90 ALA A N 1
ATOM 754 C CA . ALA A 1 90 ? -11.004 3.152 33.180 1.00 96.69 90 ALA A CA 1
ATOM 755 C C . ALA A 1 90 ? -12.445 3.687 33.200 1.00 96.69 90 ALA A C 1
ATOM 757 O O . ALA A 1 90 ? -13.220 3.347 34.098 1.00 96.69 90 ALA A O 1
ATOM 758 N N . GLN A 1 91 ? -12.841 4.446 32.172 1.00 96.75 91 GLN A N 1
ATOM 759 C CA . GLN A 1 91 ? -14.216 4.936 32.024 1.00 96.75 91 GLN A CA 1
ATOM 760 C C . GLN A 1 91 ? -15.215 3.780 31.930 1.00 96.75 91 GLN A C 1
ATOM 762 O O . GLN A 1 91 ? -16.248 3.772 32.602 1.00 96.75 91 GLN A O 1
ATOM 767 N N . LEU A 1 92 ? -14.885 2.756 31.142 1.00 97.25 92 LEU A N 1
ATOM 768 C CA . LEU A 1 92 ? -15.725 1.576 30.981 1.00 97.25 92 LEU A CA 1
ATOM 769 C C . LEU A 1 92 ? -15.883 0.811 32.304 1.00 97.25 92 LEU A C 1
ATOM 771 O O . LEU A 1 92 ? -16.988 0.370 32.626 1.00 97.25 92 LEU A O 1
ATOM 775 N N . ALA A 1 93 ? -14.815 0.682 33.094 1.00 97.19 93 ALA A N 1
ATOM 776 C CA . ALA A 1 93 ? -14.878 0.075 34.420 1.00 97.19 93 ALA A CA 1
ATOM 777 C C . ALA A 1 93 ? -15.778 0.877 35.375 1.00 97.19 93 ALA A C 1
ATOM 779 O O . ALA A 1 93 ? -16.614 0.290 36.065 1.00 97.19 93 ALA A O 1
ATOM 780 N N . GLN A 1 94 ? -15.668 2.208 35.366 1.00 97.12 94 GLN A N 1
ATOM 781 C CA . GLN A 1 94 ? -16.490 3.086 36.196 1.00 97.12 94 GLN A CA 1
ATOM 782 C C . GLN A 1 94 ? -17.979 2.982 35.843 1.00 97.12 94 GLN A C 1
ATOM 784 O O . GLN A 1 94 ? -18.811 2.805 36.732 1.00 97.12 94 GLN A O 1
ATOM 789 N N . VAL A 1 95 ? -18.320 3.022 34.553 1.00 97.25 95 VAL A N 1
ATOM 790 C CA . VAL A 1 95 ? -19.710 2.887 34.088 1.00 97.25 95 VAL A CA 1
ATOM 791 C C . VAL A 1 95 ? -20.270 1.507 34.427 1.00 97.25 95 VAL A C 1
ATOM 793 O O . VAL A 1 95 ? -21.413 1.397 34.870 1.00 97.25 95 VAL A O 1
ATOM 796 N N . LYS A 1 96 ? -19.473 0.440 34.281 1.00 97.44 96 LYS A N 1
ATOM 797 C CA . LYS A 1 96 ? -19.891 -0.906 34.700 1.00 97.44 96 LYS A CA 1
ATOM 798 C C . LYS A 1 96 ? -20.185 -0.968 36.194 1.00 97.44 96 LYS A C 1
ATOM 800 O O . LYS A 1 96 ? -21.208 -1.532 36.562 1.00 97.44 96 LYS A O 1
ATOM 805 N N . LEU A 1 97 ? -19.336 -0.373 37.030 1.00 97.31 97 LEU A N 1
ATOM 806 C CA . LEU A 1 97 ? -19.540 -0.335 38.478 1.00 97.31 97 LEU A CA 1
ATOM 807 C C . LEU A 1 97 ? -20.805 0.447 38.863 1.00 97.31 97 LEU A C 1
ATOM 809 O O . LEU A 1 97 ? -21.563 0.014 39.725 1.00 97.31 97 LEU A O 1
ATOM 813 N N . GLN A 1 98 ? -21.057 1.585 38.213 1.00 97.00 98 GLN A N 1
ATOM 814 C CA . GLN A 1 98 ? -22.284 2.349 38.441 1.00 97.00 98 GLN A CA 1
ATOM 815 C C . GLN A 1 98 ? -23.519 1.552 38.025 1.00 97.00 98 GLN A C 1
ATOM 817 O O . GLN A 1 98 ? -24.480 1.479 38.786 1.00 97.00 98 GLN A O 1
ATOM 822 N N . ASN A 1 99 ? -23.479 0.903 36.860 1.00 97.12 99 ASN A N 1
ATOM 823 C CA . ASN A 1 99 ? -24.577 0.059 36.409 1.00 97.12 99 ASN A CA 1
ATOM 824 C C . ASN A 1 99 ? -24.855 -1.063 37.408 1.00 97.12 99 ASN A C 1
ATOM 826 O O . ASN A 1 99 ? -25.990 -1.185 37.849 1.00 97.12 99 ASN A O 1
ATOM 830 N N . THR A 1 100 ? -23.844 -1.824 37.837 1.00 97.12 100 THR A N 1
ATOM 831 C CA . THR A 1 100 ? -24.051 -2.908 38.812 1.00 97.12 100 THR A CA 1
ATOM 832 C C . THR A 1 100 ? -24.594 -2.391 40.147 1.00 97.12 100 THR A C 1
ATOM 834 O O . THR A 1 100 ? -25.485 -3.013 40.729 1.00 97.12 100 THR A O 1
ATOM 837 N N . ALA A 1 101 ? -24.136 -1.229 40.620 1.00 97.06 101 ALA A N 1
ATOM 838 C CA . ALA A 1 101 ? -24.687 -0.592 41.814 1.00 97.06 101 ALA A CA 1
ATOM 839 C C . ALA A 1 101 ? -26.171 -0.215 41.636 1.00 97.06 101 ALA A C 1
ATOM 841 O O . ALA A 1 101 ? -26.990 -0.484 42.512 1.00 97.06 101 ALA A O 1
ATOM 842 N N . LEU A 1 102 ? -26.551 0.337 40.482 1.00 95.81 102 LEU A N 1
ATOM 843 C CA . LEU A 1 102 ? -27.948 0.651 40.171 1.00 95.81 102 LEU A CA 1
ATOM 844 C C . LEU A 1 102 ? -28.807 -0.617 40.061 1.00 95.81 102 LEU A C 1
ATOM 846 O O . LEU A 1 102 ? -29.910 -0.660 40.602 1.00 95.81 102 LEU A O 1
ATOM 850 N N . GLU A 1 103 ? -28.310 -1.676 39.416 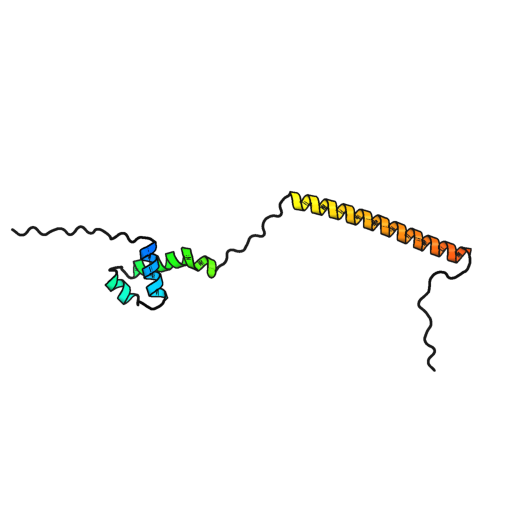1.00 93.75 103 GLU A N 1
ATOM 851 C CA . GLU A 1 103 ? -29.031 -2.952 39.318 1.00 93.75 103 GLU A CA 1
ATOM 852 C C . GLU A 1 103 ? -29.271 -3.581 40.692 1.00 93.75 103 GLU A C 1
ATOM 854 O O . GLU A 1 103 ? -30.370 -4.061 40.982 1.00 93.75 103 GLU A O 1
ATOM 859 N N . THR A 1 104 ? -28.254 -3.553 41.555 1.00 95.00 104 THR A N 1
ATOM 860 C CA . THR A 1 104 ? -28.361 -4.085 42.918 1.00 95.00 104 THR A CA 1
ATOM 861 C C . THR A 1 104 ? -29.302 -3.247 43.776 1.00 95.00 104 THR A C 1
ATOM 863 O O . THR A 1 104 ? -30.130 -3.826 44.478 1.00 95.00 104 THR A O 1
ATOM 866 N N . MET A 1 105 ? -29.261 -1.915 43.671 1.00 94.44 105 MET A N 1
ATOM 867 C CA . MET A 1 105 ? -30.196 -1.022 44.363 1.00 94.44 105 MET A CA 1
ATOM 868 C C . MET A 1 105 ? -31.648 -1.311 43.972 1.00 94.44 105 MET A C 1
ATOM 870 O O . MET A 1 105 ? -32.503 -1.424 44.850 1.00 94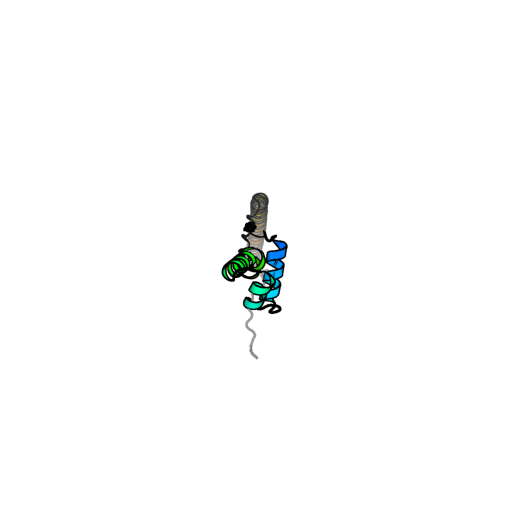.44 105 MET A O 1
ATOM 874 N N . ILE A 1 106 ? -31.917 -1.511 42.678 1.00 93.12 106 ILE A N 1
ATOM 875 C CA . ILE A 1 106 ? -33.248 -1.902 42.200 1.00 93.12 106 ILE A CA 1
ATOM 876 C C . ILE A 1 106 ? -33.661 -3.246 42.813 1.00 93.12 106 ILE A C 1
ATOM 878 O O . ILE A 1 106 ? -34.761 -3.357 43.344 1.00 93.12 106 ILE A O 1
ATOM 882 N N . SER A 1 107 ? -32.775 -4.248 42.818 1.00 90.38 107 SER A N 1
ATOM 883 C CA . SER A 1 107 ? -33.088 -5.559 43.403 1.00 90.38 107 SER A CA 1
ATOM 884 C C . SER A 1 107 ? -33.372 -5.493 44.908 1.00 90.38 107 SER A C 1
ATOM 886 O O . SER A 1 107 ? -34.248 -6.204 45.402 1.00 90.38 107 SER A O 1
ATOM 888 N N . VAL A 1 108 ? -32.649 -4.653 45.654 1.00 94.50 108 VAL A N 1
ATOM 889 C CA . VAL A 1 108 ? -32.901 -4.438 47.087 1.00 94.50 108 VAL A CA 1
ATOM 890 C C . VAL A 1 108 ? -34.250 -3.750 47.300 1.00 94.50 108 VAL A C 1
ATOM 892 O O . VAL A 1 108 ? -35.021 -4.197 48.149 1.00 94.50 108 VAL A O 1
ATOM 895 N N . ALA A 1 109 ? -34.566 -2.722 46.508 1.00 92.25 109 ALA A N 1
ATOM 896 C CA . ALA A 1 109 ? -35.835 -2.003 46.595 1.00 92.25 109 ALA A CA 1
ATOM 897 C C . ALA A 1 109 ? -37.039 -2.909 46.290 1.00 92.25 109 ALA A C 1
ATOM 899 O O . ALA A 1 109 ? -38.004 -2.911 47.051 1.00 92.25 109 ALA A O 1
ATOM 900 N N . GLU A 1 110 ? -36.961 -3.735 45.240 1.00 91.12 110 GLU A N 1
ATOM 901 C CA . GLU A 1 110 ? -38.007 -4.714 44.907 1.00 91.12 110 GLU A CA 1
ATOM 902 C C . GLU A 1 110 ? -38.268 -5.683 46.070 1.00 91.12 110 GLU A C 1
ATOM 904 O O . GLU A 1 110 ? -39.419 -5.956 46.407 1.00 91.12 110 GLU A O 1
ATOM 909 N N . LYS A 1 111 ? -37.205 -6.162 46.732 1.00 90.75 111 LYS A N 1
ATOM 910 C CA . LYS A 1 111 ? -37.314 -7.071 47.885 1.00 90.75 111 LYS A CA 1
ATOM 911 C C . LYS A 1 111 ? -37.927 -6.405 49.115 1.00 90.75 111 LYS A C 1
ATOM 913 O O . LYS A 1 111 ? -38.722 -7.036 49.800 1.00 90.75 111 LYS A O 1
ATOM 918 N N . GLN A 1 112 ? -37.530 -5.171 49.425 1.00 92.00 112 GLN A N 1
ATOM 919 C CA . GLN A 1 112 ? -37.980 -4.478 50.637 1.00 92.00 112 GLN A CA 1
ATOM 920 C C . G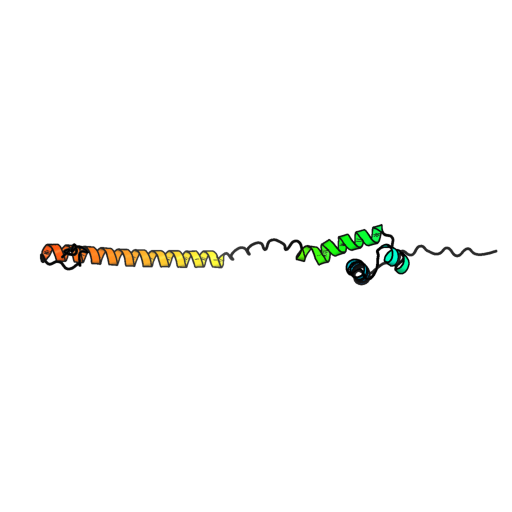LN A 1 112 ? -39.405 -3.937 50.513 1.00 92.00 112 GLN A C 1
ATOM 922 O O . GLN A 1 112 ? -40.161 -3.984 51.478 1.00 92.00 112 GLN A O 1
ATOM 927 N N . LEU A 1 113 ? -39.767 -3.424 49.336 1.00 89.00 113 LEU A N 1
ATOM 928 C CA . LEU A 1 113 ? -41.068 -2.797 49.098 1.00 89.00 113 LEU A CA 1
ATOM 929 C C . LEU A 1 113 ? -42.112 -3.784 48.563 1.00 89.00 113 LEU A C 1
ATOM 931 O O . LEU A 1 113 ? -43.291 -3.448 48.535 1.00 89.00 113 LEU A O 1
ATOM 935 N N . ASN A 1 114 ? -41.693 -4.988 48.153 1.00 85.12 114 ASN A N 1
ATOM 936 C CA . ASN A 1 114 ? -42.544 -6.020 47.556 1.00 85.12 114 ASN A CA 1
ATOM 937 C C . ASN A 1 114 ? -43.343 -5.514 46.333 1.00 85.12 114 ASN A C 1
ATOM 939 O O . ASN A 1 114 ? -44.477 -5.926 46.092 1.00 85.12 114 ASN A O 1
ATOM 943 N N . ILE A 1 115 ? -42.743 -4.591 45.572 1.00 84.38 115 ILE A N 1
ATOM 944 C CA . ILE A 1 115 ? -43.276 -4.015 44.331 1.00 84.38 115 ILE A CA 1
ATOM 945 C C . ILE A 1 115 ? -4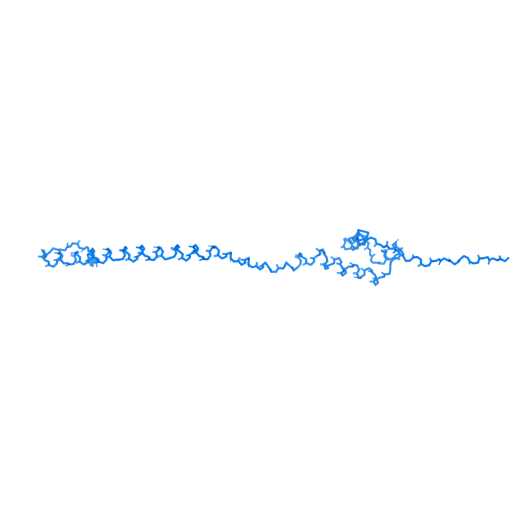2.316 -4.385 43.198 1.00 84.38 115 ILE A C 1
ATOM 947 O O . ILE A 1 115 ? -41.099 -4.329 43.369 1.00 84.38 115 ILE A O 1
ATOM 951 N N . GLU A 1 116 ? -42.851 -4.744 42.031 1.00 80.81 116 GLU A N 1
ATOM 952 C CA . GLU A 1 116 ? -42.041 -5.015 40.840 1.00 80.81 116 GLU A CA 1
ATOM 953 C C . GLU A 1 116 ? -41.672 -3.705 40.129 1.00 80.81 116 GLU A C 1
ATOM 955 O O . GLU A 1 116 ? -42.542 -3.006 39.610 1.00 80.81 116 GLU A O 1
ATOM 960 N N . ILE A 1 117 ? -40.379 -3.368 40.098 1.00 80.75 117 ILE A N 1
ATOM 961 C CA . ILE A 1 117 ? -39.873 -2.139 39.467 1.00 80.75 117 ILE A CA 1
ATOM 962 C C . ILE A 1 117 ? -39.395 -2.442 38.039 1.00 80.75 117 ILE A C 1
ATOM 964 O O . ILE A 1 117 ? -39.630 -1.661 37.115 1.00 80.75 117 ILE A O 1
ATOM 968 N N . ARG A 1 118 ? -38.743 -3.591 37.814 1.00 82.25 118 ARG A N 1
ATOM 969 C CA . ARG A 1 118 ? -38.310 -4.034 36.482 1.00 82.25 118 ARG A CA 1
ATOM 970 C C . ARG A 1 118 ? -39.424 -4.765 35.742 1.00 82.25 118 ARG A C 1
ATOM 972 O O . ARG A 1 118 ? -40.001 -5.736 36.224 1.00 82.25 118 ARG A O 1
ATOM 979 N N . LYS A 1 119 ? -39.630 -4.381 34.480 1.00 78.81 119 LYS A N 1
ATOM 980 C CA . LYS A 1 119 ? -40.477 -5.128 33.544 1.00 78.81 119 LYS A CA 1
ATOM 981 C C . LYS A 1 119 ? -39.830 -6.479 33.220 1.00 78.81 119 LYS A C 1
ATOM 983 O O . LYS A 1 119 ? -38.779 -6.526 32.586 1.00 78.81 119 LYS A O 1
ATOM 988 N N . LYS A 1 120 ? -40.476 -7.579 33.606 1.00 74.38 120 LYS A N 1
ATOM 989 C CA . LYS A 1 120 ? -40.081 -8.939 33.214 1.00 74.38 120 LYS A CA 1
ATOM 990 C C . LYS A 1 120 ? -40.755 -9.280 31.883 1.00 74.38 120 LYS A C 1
ATOM 992 O O . LYS A 1 120 ? -41.974 -9.191 31.757 1.00 74.38 120 LYS A O 1
ATOM 997 N N . TYR A 1 121 ? -39.982 -9.623 30.856 1.00 65.31 121 TYR A N 1
ATOM 998 C CA . TYR A 1 121 ? -40.537 -10.061 29.570 1.00 65.31 121 TYR A CA 1
ATOM 999 C C . TYR A 1 121 ? -41.201 -11.426 29.774 1.00 65.31 121 TYR A C 1
ATOM 1001 O O . TYR A 1 121 ? -40.518 -12.435 29.927 1.00 65.31 121 TYR A O 1
ATOM 1009 N N . GLY A 1 122 ? -42.530 -11.454 29.834 1.00 66.50 122 GLY A N 1
ATOM 1010 C CA . GLY A 1 122 ? -43.252 -12.693 30.082 1.00 66.50 122 GLY A CA 1
ATOM 1011 C C . GLY 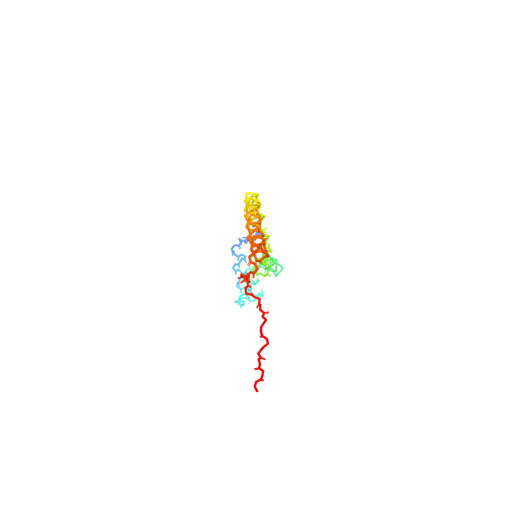A 1 122 ? -44.747 -12.496 30.266 1.00 66.50 122 GLY A C 1
ATOM 1012 O O . GLY A 1 122 ? -45.258 -12.632 31.368 1.00 66.50 122 GLY A O 1
ATOM 1013 N N . SER A 1 123 ? -45.467 -12.260 29.174 1.00 59.59 123 SER A N 1
ATOM 1014 C CA . SER A 1 123 ? -46.836 -12.760 29.064 1.00 59.59 123 SER A CA 1
ATOM 1015 C C . SER A 1 123 ? -46.938 -13.562 27.768 1.00 59.59 123 SER A C 1
ATOM 1017 O O . SER A 1 123 ? -46.650 -13.063 26.679 1.00 59.59 123 SER A O 1
ATOM 1019 N N . LYS A 1 124 ? -47.276 -14.855 27.875 1.00 62.50 124 LYS A N 1
ATOM 1020 C CA . LYS A 1 124 ? -47.689 -15.650 26.711 1.00 62.50 124 LYS A CA 1
ATOM 1021 C C . LYS A 1 124 ? -48.897 -14.942 26.091 1.00 62.50 124 LYS A C 1
ATOM 1023 O O . LYS A 1 124 ? -49.853 -14.656 26.809 1.00 62.50 124 LYS A O 1
ATOM 1028 N N . ARG A 1 125 ? -48.871 -14.676 24.778 1.00 67.56 125 ARG A N 1
ATOM 1029 C CA . ARG A 1 125 ? -50.085 -14.317 24.025 1.00 67.56 125 ARG A CA 1
ATOM 1030 C C . ARG A 1 125 ? -51.116 -15.417 24.268 1.00 67.56 125 ARG A C 1
ATOM 1032 O O . ARG A 1 125 ? -50.837 -16.576 23.970 1.00 67.56 125 ARG A O 1
ATOM 1039 N N . SER A 1 126 ? -52.278 -15.064 24.801 1.00 67.88 126 SER A N 1
ATOM 1040 C CA . SER A 1 126 ? -53.445 -15.939 24.763 1.00 67.88 126 SER A CA 1
ATOM 1041 C C . SER A 1 126 ? -53.832 -16.128 23.296 1.00 67.88 126 SER A C 1
ATOM 1043 O O . SER A 1 126 ? -54.176 -15.151 22.630 1.00 67.88 126 SER A O 1
ATOM 1045 N N . SER A 1 127 ? -53.713 -17.349 22.771 1.00 57.75 127 SER A N 1
ATOM 1046 C CA . SER A 1 127 ? -54.322 -17.698 21.487 1.00 57.75 127 SER A CA 1
ATOM 1047 C C . SER A 1 127 ? -55.837 -17.730 21.679 1.00 57.75 127 SER A C 1
ATOM 1049 O O . SER A 1 127 ? -56.320 -18.520 22.493 1.00 57.75 127 SER A O 1
ATOM 1051 N N . SER A 1 128 ? -56.552 -16.846 20.985 1.00 61.66 128 SER A N 1
ATOM 1052 C CA . SER A 1 128 ? -57.991 -16.996 20.734 1.00 61.66 128 SER A CA 1
ATOM 1053 C C . SER A 1 128 ? -58.232 -17.987 19.608 1.00 61.66 128 SER A C 1
ATOM 1055 O O . SER A 1 128 ? -57.347 -18.082 18.726 1.00 61.66 128 SER A O 1
#

InterPro domains:
  IPR009057 Homedomain-like superfamily [SSF46689] (11-106)
  IPR036388 Winged helix-like DNA-binding domain superfamily [G3DSA:1.10.10.10] (1-64)

pLDDT: mean 82.87, std 15.18, range [36.09, 97.44]

Sequence (128 aa):
MNKKELKENVKRAYSSLEKRKIVEEIRSGMLTIKQATKQYQVSVGILQDWNRWYYKTRLLKYYRPKPSFPMKPSQTTVEQLKQELAEAQAQLAQVKLQNTALETMISVAEKQLNIEIRKKYGSKRSSS

Radius of gyration: 41.37 Å; chains: 1; bounding box: 111×28×103 Å

Foldseek 3Di:
DDDPPPPPPPPDDDDLVRLVVLLVCCVVVVDPLVRSCVVVVDDSVVNVVSNVVCCVPPVCCVVPPDPPDPDPPDPVVVVVVVVVVVVVVVVVVVVVVVVVVVVVVQVVCCVVVVDRPDDDPDDDPDDD

Organism: NCBI:txid2607907